Protein AF-A0A7X3CQL3-F1 (afdb_monomer)

Secondary structure (DSSP, 8-state):
-EEEEETTTSHHHHHHHHHHHHTT-EEEEEES-GGGGTT---TTEEEEE--TT-HHHHHHHHTT-SEEEE----SS---SSHHHHHT----

Sequence (91 aa):
MKITVFGSTGPLGMELIKQALEAGHAVVAFARSIEKLSHLTHERLDIIKGDLSNRTEIERAVTGVDAVISLLGPKGKIMNTELSDGVNIKS

Mean predicted aligned error: 6.9 Å

Nearest PDB structures (foldseek):
  7er7-assembly1_A  TM=8.507E-01  e=3.155E-05  Homo sapiens
  6opl-assembly1_A  TM=8.597E-01  e=8.060E-05  Homo sapiens
  3qvo-assembly1_A  TM=9.028E-01  e=1.437E-03  Shigella flexneri 2a str. 2457T
  3tl3-assembly1_A-2  TM=7.336E-01  e=4.802E-03  Mycobacterium ulcerans Agy99
  3wj7-assembly1_C  TM=8.141E-01  e=1.500E-02  Gluconobacter oxydans 621H

Radius of gyration: 14.54 Å; Cα contacts (8 Å, |Δi|>4): 132; chains: 1; bounding box: 25×38×43 Å

Solvent-accessible surface area (backbone atoms only — not comparable to full-atom values): 5446 Å² total; per-residue (Å²): 96,34,35,22,29,38,37,28,78,39,76,67,29,47,52,49,51,53,51,40,47,75,75,67,24,31,36,33,37,38,26,76,65,51,76,75,47,69,86,66,82,54,101,46,55,46,79,42,74,42,50,90,89,38,64,70,50,48,49,64,56,55,61,92,43,78,44,77,47,78,58,74,68,80,93,65,88,64,74,96,40,76,72,44,58,70,73,60,70,80,127

Structure (mmCIF, N/CA/C/O backbone):
data_AF-A0A7X3CQL3-F1
#
_entry.id   AF-A0A7X3CQL3-F1
#
loop_
_atom_site.group_PDB
_atom_site.id
_atom_site.type_symbol
_atom_site.label_atom_id
_atom_site.label_alt_id
_atom_site.label_comp_id
_atom_site.label_asym_id
_atom_site.label_entity_id
_atom_site.label_seq_id
_atom_site.pdbx_PDB_ins_code
_atom_site.Cartn_x
_atom_site.Cartn_y
_atom_site.Cartn_z
_atom_site.occupancy
_atom_site.B_iso_or_equiv
_atom_site.auth_seq_id
_atom_site.auth_comp_id
_atom_site.auth_asym_id
_atom_site.auth_atom_id
_atom_site.pdbx_PDB_model_num
ATOM 1 N N . MET A 1 1 ? -12.981 3.166 6.235 1.00 95.62 1 MET A N 1
ATOM 2 C CA . MET A 1 1 ? -12.687 2.086 5.274 1.00 95.62 1 MET A CA 1
ATOM 3 C C . MET A 1 1 ? -11.239 1.660 5.432 1.00 95.62 1 MET A C 1
ATOM 5 O O . MET A 1 1 ? -10.439 2.491 5.855 1.00 95.62 1 MET A O 1
ATOM 9 N N . LYS A 1 2 ? -10.910 0.408 5.112 1.00 97.88 2 LYS A N 1
ATOM 10 C CA . LYS A 1 2 ? -9.545 -0.108 4.984 1.00 97.88 2 LYS A CA 1
ATOM 11 C C . LYS A 1 2 ? -9.179 -0.190 3.502 1.00 97.88 2 LYS A C 1
ATOM 13 O O . LYS A 1 2 ? -9.905 -0.810 2.733 1.00 97.88 2 LYS A O 1
ATOM 18 N N . ILE A 1 3 ? -8.092 0.461 3.098 1.00 98.38 3 ILE A N 1
ATOM 19 C CA . ILE A 1 3 ? -7.735 0.670 1.688 1.00 98.38 3 ILE A CA 1
ATOM 20 C C . ILE A 1 3 ? -6.319 0.168 1.433 1.00 98.38 3 ILE A C 1
ATOM 22 O O . ILE A 1 3 ? -5.388 0.598 2.108 1.00 98.38 3 ILE A O 1
ATOM 26 N N . THR A 1 4 ? -6.131 -0.672 0.420 1.00 98.31 4 THR A N 1
ATOM 27 C CA . THR A 1 4 ? -4.791 -1.077 -0.032 1.00 98.31 4 THR A CA 1
ATOM 28 C C . THR A 1 4 ? -4.303 -0.178 -1.150 1.00 98.31 4 THR A C 1
ATOM 30 O O . THR A 1 4 ? -5.026 0.059 -2.115 1.00 98.31 4 THR A O 1
ATOM 33 N N . VAL A 1 5 ? -3.060 0.292 -1.050 1.00 97.56 5 VAL A N 1
ATOM 34 C CA . VAL A 1 5 ? -2.440 1.190 -2.030 1.00 97.56 5 VAL A CA 1
ATOM 35 C C . VAL A 1 5 ? -1.207 0.530 -2.639 1.00 97.56 5 VAL A C 1
ATOM 37 O O . VAL A 1 5 ? -0.179 0.356 -1.976 1.00 97.56 5 VAL A O 1
ATOM 40 N N . PHE A 1 6 ? -1.288 0.216 -3.932 1.00 95.88 6 PHE A N 1
ATOM 41 C CA . PHE A 1 6 ? -0.137 -0.154 -4.754 1.00 95.88 6 PHE A CA 1
ATOM 42 C C . PHE A 1 6 ? 0.459 1.088 -5.418 1.00 95.88 6 PHE A C 1
ATOM 44 O O . PHE A 1 6 ? -0.257 2.017 -5.778 1.00 95.88 6 PHE A O 1
ATOM 51 N N . GLY A 1 7 ? 1.782 1.121 -5.595 1.00 92.56 7 GLY A N 1
ATOM 52 C CA . GLY A 1 7 ? 2.462 2.351 -6.029 1.00 92.56 7 GLY A CA 1
ATOM 53 C C . GLY A 1 7 ? 2.570 3.403 -4.915 1.00 92.56 7 GLY A C 1
ATOM 54 O O . GLY A 1 7 ? 2.842 4.569 -5.185 1.00 92.56 7 GLY A O 1
ATOM 55 N N . SER A 1 8 ? 2.413 2.973 -3.660 1.00 92.56 8 SER A N 1
ATOM 56 C CA . SER A 1 8 ? 2.449 3.788 -2.436 1.00 92.56 8 SER A CA 1
ATOM 57 C C . SER A 1 8 ? 3.705 4.653 -2.279 1.00 92.56 8 SER A C 1
ATOM 59 O O . SER A 1 8 ? 3.638 5.730 -1.703 1.00 92.56 8 SER A O 1
ATOM 61 N N . THR A 1 9 ? 4.851 4.232 -2.824 1.00 93.56 9 THR A N 1
ATOM 62 C CA . THR A 1 9 ? 6.121 4.980 -2.736 1.00 93.56 9 THR A CA 1
ATOM 63 C C . THR A 1 9 ? 6.265 6.118 -3.752 1.00 93.56 9 THR A C 1
ATOM 65 O O . THR A 1 9 ? 7.315 6.755 -3.793 1.00 93.56 9 THR A O 1
ATOM 68 N N . GLY A 1 10 ? 5.309 6.288 -4.668 1.00 91.06 10 GLY A N 1
ATOM 69 C CA . GLY A 1 10 ? 5.316 7.390 -5.635 1.00 91.06 10 GLY A CA 1
ATOM 70 C C . GLY A 1 10 ? 4.766 8.688 -5.029 1.00 91.06 10 GLY A C 1
ATOM 71 O O . GLY A 1 10 ? 4.092 8.623 -4.004 1.00 91.06 10 GLY A O 1
ATOM 72 N N . PRO A 1 11 ? 4.972 9.852 -5.675 1.00 90.44 11 PRO A N 1
ATOM 73 C CA . PRO A 1 11 ? 4.464 11.135 -5.176 1.00 90.44 11 PRO A CA 1
ATOM 74 C C . PRO A 1 11 ? 2.947 11.130 -4.946 1.00 90.44 11 PRO A C 1
ATOM 76 O O . PRO A 1 11 ? 2.479 11.517 -3.881 1.00 90.44 11 PRO A O 1
ATOM 79 N N . LEU A 1 12 ? 2.185 10.601 -5.913 1.00 92.56 12 LEU A N 1
ATOM 80 C CA . LEU A 1 12 ? 0.732 10.454 -5.786 1.00 92.56 12 LEU A CA 1
ATOM 81 C C . LEU A 1 12 ? 0.342 9.457 -4.691 1.00 92.56 12 LEU A C 1
ATOM 83 O O . LEU A 1 12 ? -0.622 9.686 -3.975 1.00 92.56 12 LEU A O 1
ATOM 87 N N . GLY A 1 13 ? 1.090 8.359 -4.552 1.00 94.31 13 GLY A N 1
ATOM 88 C CA . GLY A 1 13 ? 0.824 7.347 -3.531 1.00 94.31 13 GLY A CA 1
ATOM 89 C C . GLY A 1 13 ? 1.001 7.887 -2.118 1.00 94.31 13 GLY A C 1
ATOM 90 O O . GLY A 1 13 ? 0.141 7.660 -1.276 1.00 94.31 13 GLY A O 1
ATOM 91 N N . MET A 1 14 ? 2.070 8.645 -1.875 1.00 94.75 14 MET A N 1
ATOM 92 C CA . MET A 1 14 ? 2.332 9.267 -0.576 1.00 94.75 14 MET A CA 1
ATOM 93 C C . MET A 1 14 ? 1.249 10.284 -0.206 1.00 94.75 14 MET A C 1
ATOM 95 O O . MET A 1 14 ? 0.751 10.262 0.918 1.00 94.75 14 MET A O 1
ATOM 99 N N . GLU A 1 15 ? 0.842 11.127 -1.157 1.00 95.75 15 GLU A N 1
ATOM 100 C CA . GLU A 1 15 ? -0.210 12.121 -0.925 1.00 95.75 15 GLU A CA 1
ATOM 101 C C . GLU A 1 15 ? -1.579 11.462 -0.696 1.00 95.75 15 GLU A C 1
ATOM 103 O O . GLU A 1 15 ? -2.292 11.820 0.239 1.00 95.75 15 GLU A O 1
ATOM 108 N N . LEU A 1 16 ? -1.914 10.429 -1.476 1.00 96.75 16 LEU A N 1
ATOM 109 C CA . LEU A 1 16 ? -3.128 9.637 -1.275 1.00 96.75 16 LEU A CA 1
ATOM 110 C C . LEU A 1 16 ? -3.156 8.995 0.120 1.00 96.75 16 LEU A C 1
ATOM 112 O O . LEU A 1 16 ? -4.184 9.041 0.789 1.00 96.75 16 LEU A O 1
ATOM 116 N N . ILE A 1 17 ? -2.041 8.406 0.570 1.00 97.06 17 ILE A N 1
ATOM 117 C CA . ILE A 1 17 ? -1.939 7.810 1.910 1.00 97.06 17 ILE A CA 1
ATOM 118 C C . ILE A 1 17 ? -2.227 8.867 2.975 1.00 97.06 17 ILE A C 1
ATOM 120 O O . ILE A 1 17 ? -3.047 8.626 3.857 1.00 97.06 17 ILE A O 1
ATOM 124 N N . LYS A 1 18 ? -1.595 10.040 2.877 1.00 96.38 18 LYS A N 1
ATOM 125 C CA . LYS A 1 18 ? -1.803 11.140 3.821 1.00 96.38 18 LYS A CA 1
ATOM 126 C C . LYS A 1 18 ? -3.274 11.564 3.877 1.00 96.38 18 LYS A C 1
ATOM 128 O O . LYS A 1 18 ? -3.858 11.556 4.957 1.00 96.38 18 LYS A O 1
ATOM 133 N N . GLN A 1 19 ? -3.888 11.854 2.730 1.00 97.38 19 GLN A N 1
ATOM 134 C CA . GLN A 1 19 ? -5.287 12.293 2.670 1.00 97.38 19 GLN A CA 1
ATOM 135 C C . GLN A 1 19 ? -6.260 11.216 3.163 1.00 97.38 19 GLN A C 1
ATOM 137 O O . GLN A 1 19 ? -7.215 11.520 3.874 1.00 97.38 19 GLN A O 1
ATOM 142 N N . ALA A 1 20 ? -6.015 9.945 2.834 1.00 97.69 20 ALA A N 1
ATOM 143 C CA . ALA A 1 20 ? -6.846 8.843 3.309 1.00 97.69 20 ALA A CA 1
ATOM 144 C C . ALA A 1 20 ? -6.782 8.701 4.839 1.00 97.69 20 ALA A C 1
ATOM 146 O O . ALA A 1 20 ? -7.812 8.489 5.481 1.00 97.69 20 ALA A O 1
ATOM 147 N N . LEU A 1 21 ? -5.594 8.855 5.432 1.00 97.75 21 LEU A N 1
ATOM 148 C CA . LEU A 1 21 ? -5.417 8.834 6.885 1.00 97.75 21 LEU A CA 1
ATOM 149 C C . LEU A 1 21 ? -6.095 10.037 7.561 1.00 97.75 21 LEU A C 1
ATOM 151 O O . LEU A 1 21 ? -6.794 9.853 8.559 1.00 97.75 21 LEU A O 1
ATOM 155 N N . GLU A 1 22 ? -5.956 11.241 6.993 1.00 97.25 22 GLU A N 1
ATOM 156 C CA . GLU A 1 22 ? -6.635 12.464 7.458 1.00 97.25 22 GLU A CA 1
ATOM 157 C C . GLU A 1 22 ? -8.166 12.333 7.392 1.00 97.25 22 GLU A C 1
ATOM 159 O O . GLU A 1 22 ? -8.865 12.736 8.321 1.00 97.25 22 GLU A O 1
ATOM 164 N N . ALA A 1 23 ? -8.693 11.678 6.354 1.00 97.50 23 ALA A N 1
ATOM 165 C CA . ALA A 1 23 ? -10.115 11.352 6.210 1.00 97.50 23 ALA A CA 1
ATOM 166 C C . ALA A 1 23 ? -10.595 10.225 7.149 1.00 97.50 23 ALA A C 1
ATOM 168 O O . ALA A 1 23 ? -11.765 9.836 7.141 1.00 97.50 23 ALA A O 1
ATOM 169 N N . GLY A 1 24 ? -9.701 9.671 7.969 1.00 97.69 24 GLY A N 1
ATOM 170 C CA . GLY A 1 24 ? -10.024 8.665 8.967 1.00 97.69 24 GLY A CA 1
ATOM 171 C C . GLY A 1 24 ? -10.053 7.224 8.456 1.00 97.69 24 GLY A C 1
ATOM 172 O O . GLY A 1 24 ? -10.584 6.338 9.133 1.00 97.69 24 GLY A O 1
ATOM 173 N N . HIS A 1 25 ? -9.511 6.964 7.269 1.00 98.31 25 HIS A N 1
ATOM 174 C CA . HIS A 1 25 ? -9.400 5.620 6.715 1.00 98.31 25 HIS A CA 1
ATOM 175 C C . HIS A 1 25 ? -8.165 4.887 7.253 1.00 98.31 25 HIS A C 1
ATOM 177 O O . HIS A 1 25 ? -7.174 5.498 7.646 1.00 98.31 25 HIS A O 1
ATOM 183 N N . ALA A 1 26 ? -8.236 3.557 7.271 1.00 98.38 26 ALA A N 1
ATOM 184 C CA . ALA A 1 26 ? -7.080 2.697 7.465 1.00 98.38 26 ALA A CA 1
ATOM 185 C C . ALA A 1 26 ? -6.439 2.398 6.112 1.00 98.38 26 ALA A C 1
ATOM 187 O O . ALA A 1 26 ? -7.140 2.163 5.127 1.00 98.38 26 ALA A O 1
ATOM 188 N N . VAL A 1 27 ? -5.114 2.404 6.059 1.00 98.38 27 VAL A N 1
ATOM 189 C CA . VAL A 1 27 ? -4.361 2.283 4.816 1.00 98.38 27 VAL A CA 1
ATOM 190 C C . VAL A 1 27 ? -3.341 1.163 4.932 1.00 98.38 27 VAL A C 1
ATOM 192 O O . VAL A 1 27 ? -2.554 1.127 5.869 1.00 98.38 27 VAL A O 1
ATOM 195 N N . VAL A 1 28 ? -3.335 0.271 3.947 1.00 98.19 28 VAL A N 1
ATOM 196 C CA . VAL A 1 28 ? -2.305 -0.742 3.733 1.00 98.19 28 VAL A CA 1
ATOM 197 C C . VAL A 1 28 ? -1.424 -0.276 2.576 1.00 98.19 28 VAL A C 1
ATOM 199 O O . VAL A 1 28 ? -1.793 -0.387 1.406 1.00 98.19 28 VAL A O 1
ATOM 202 N N . ALA A 1 29 ? -0.253 0.270 2.882 1.00 97.31 29 ALA A N 1
ATOM 203 C CA . ALA A 1 29 ? 0.724 0.677 1.883 1.00 97.31 29 ALA A CA 1
ATOM 204 C C . ALA A 1 29 ? 1.591 -0.526 1.485 1.00 97.31 29 ALA A C 1
ATOM 206 O O . ALA A 1 29 ? 2.460 -0.960 2.242 1.00 97.31 29 ALA A O 1
ATOM 207 N N . PHE A 1 30 ? 1.370 -1.063 0.283 1.00 96.81 30 PHE A N 1
ATOM 208 C CA . PHE A 1 30 ? 2.150 -2.186 -0.239 1.00 96.81 30 PHE A CA 1
ATOM 209 C C . PHE A 1 30 ? 3.282 -1.688 -1.138 1.00 96.81 30 PHE A C 1
ATOM 211 O O . PHE A 1 30 ? 3.035 -0.993 -2.133 1.00 96.81 30 PHE A O 1
ATOM 218 N N . ALA A 1 31 ? 4.527 -2.036 -0.809 1.00 94.12 31 ALA A N 1
ATOM 219 C CA . ALA A 1 31 ? 5.697 -1.575 -1.550 1.00 94.12 31 ALA A CA 1
ATOM 220 C C . ALA A 1 31 ? 6.856 -2.577 -1.552 1.00 94.12 31 ALA A C 1
ATOM 222 O O . ALA A 1 31 ? 7.123 -3.255 -0.564 1.00 94.12 31 ALA A O 1
ATOM 223 N N . ARG A 1 32 ? 7.638 -2.567 -2.640 1.00 91.19 32 ARG A N 1
ATOM 224 C CA . ARG A 1 32 ? 8.920 -3.294 -2.713 1.00 91.19 32 ARG A CA 1
ATOM 225 C C . ARG A 1 32 ? 10.008 -2.647 -1.851 1.00 91.19 32 ARG A C 1
ATOM 227 O O . ARG A 1 32 ? 10.763 -3.343 -1.180 1.00 91.19 32 ARG A O 1
ATOM 234 N N . SER A 1 33 ? 10.075 -1.315 -1.874 1.00 91.94 33 SER A N 1
ATOM 235 C CA . SER A 1 33 ? 11.056 -0.505 -1.136 1.00 91.94 33 SER A CA 1
ATOM 236 C C . SER A 1 33 ? 10.348 0.323 -0.067 1.00 91.94 33 SER A C 1
ATOM 238 O O . SER A 1 33 ? 10.086 1.513 -0.261 1.00 91.94 33 SER A O 1
ATOM 240 N N . ILE A 1 34 ? 9.978 -0.333 1.035 1.00 93.12 34 ILE A N 1
ATOM 241 C CA . ILE A 1 34 ? 9.235 0.279 2.149 1.00 93.12 34 ILE A CA 1
ATOM 242 C C . ILE A 1 34 ? 10.021 1.386 2.856 1.00 93.12 34 ILE A C 1
ATOM 244 O O . ILE A 1 34 ? 9.431 2.238 3.509 1.00 93.12 34 ILE A O 1
ATOM 248 N N . GLU A 1 35 ? 11.342 1.424 2.686 1.00 93.44 35 GLU A N 1
ATOM 249 C CA . GLU A 1 35 ? 12.229 2.399 3.321 1.00 93.44 35 GLU A CA 1
ATOM 250 C C . GLU A 1 35 ? 11.866 3.832 2.897 1.00 93.44 35 GLU A C 1
ATOM 252 O O . GLU A 1 35 ? 12.034 4.780 3.662 1.00 93.44 35 GLU A O 1
ATOM 257 N N . LYS A 1 36 ? 11.272 3.988 1.705 1.00 90.38 36 LYS A N 1
ATOM 258 C CA . LYS A 1 36 ? 10.765 5.267 1.188 1.00 90.38 36 LYS A CA 1
ATOM 259 C C . LYS A 1 36 ? 9.557 5.806 1.955 1.00 90.38 36 LYS A C 1
ATOM 261 O O . LYS A 1 36 ? 9.269 6.991 1.848 1.00 90.38 36 LYS A O 1
ATOM 266 N N . LEU A 1 37 ? 8.865 4.954 2.707 1.00 91.44 37 LEU A N 1
ATOM 267 C CA . LEU A 1 37 ? 7.692 5.297 3.514 1.00 91.44 37 LEU A CA 1
ATOM 268 C C . LEU A 1 37 ? 8.038 5.469 4.999 1.00 91.44 37 LEU A C 1
ATOM 270 O O . LEU A 1 37 ? 7.148 5.739 5.789 1.00 91.44 37 LEU A O 1
ATOM 274 N N . SER A 1 38 ? 9.311 5.338 5.386 1.00 88.12 38 SER A N 1
ATOM 275 C CA . SER A 1 38 ? 9.755 5.377 6.792 1.00 88.12 38 SER A CA 1
ATOM 276 C C . SER A 1 38 ? 9.413 6.670 7.542 1.00 88.12 38 SER A C 1
ATOM 278 O O . SER A 1 38 ? 9.330 6.664 8.765 1.00 88.12 38 SER A O 1
ATOM 280 N N . HIS A 1 39 ? 9.205 7.769 6.819 1.00 90.38 39 HIS A N 1
ATOM 281 C CA . HIS A 1 39 ? 8.796 9.056 7.380 1.00 90.38 39 HIS A CA 1
ATOM 282 C C . HIS A 1 39 ? 7.28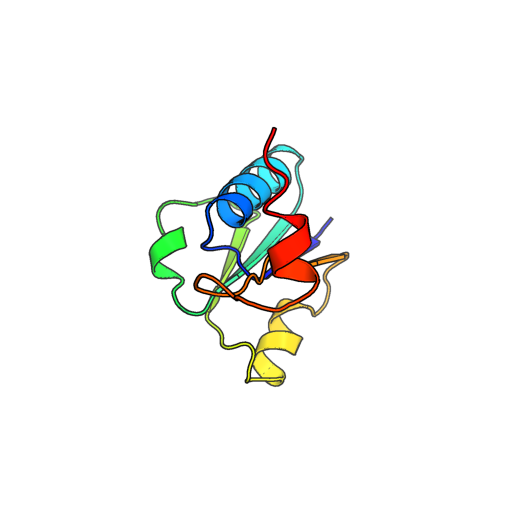7 9.147 7.662 1.00 90.38 39 HIS A C 1
ATOM 284 O O . HIS A 1 39 ? 6.852 10.095 8.310 1.00 90.38 39 HIS A O 1
ATOM 290 N N . LEU A 1 40 ? 6.485 8.198 7.168 1.00 90.94 40 LEU A N 1
ATOM 291 C CA . LEU A 1 40 ? 5.049 8.135 7.414 1.00 90.94 40 LEU A CA 1
ATOM 292 C C . LEU A 1 40 ? 4.784 7.252 8.631 1.00 90.94 40 LEU A C 1
ATOM 294 O O . LEU A 1 40 ? 5.093 6.061 8.630 1.00 90.94 40 LEU A O 1
ATOM 298 N N . THR A 1 41 ? 4.169 7.829 9.656 1.00 92.12 41 THR A N 1
ATOM 299 C CA . THR A 1 41 ? 3.758 7.111 10.862 1.00 92.12 41 THR A CA 1
ATOM 300 C C . THR A 1 41 ? 2.326 7.489 11.218 1.00 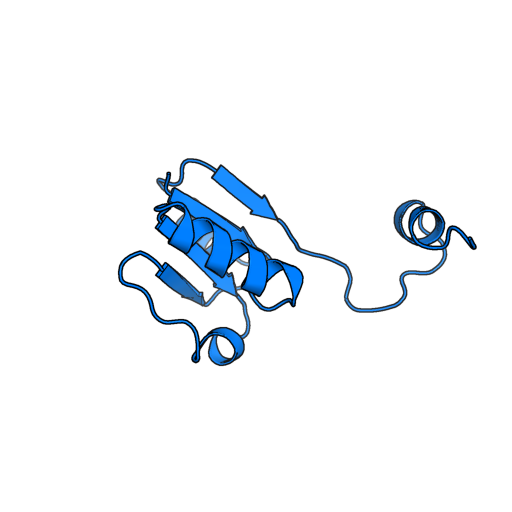92.12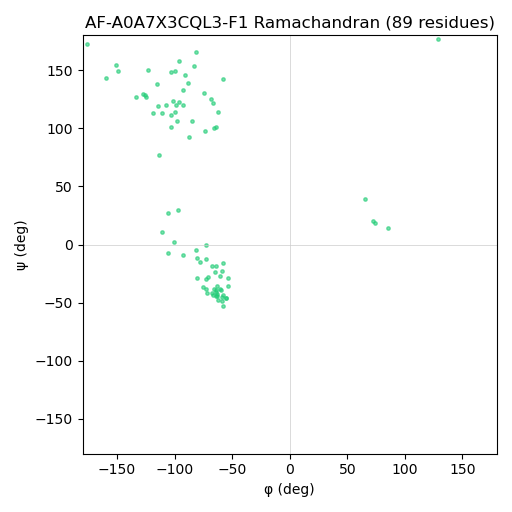 41 THR A C 1
ATOM 302 O O . THR A 1 41 ? 1.976 8.663 11.306 1.00 92.12 41 THR A O 1
ATOM 305 N N . HIS A 1 42 ? 1.467 6.483 11.385 1.00 96.19 42 HIS A N 1
ATOM 306 C CA . HIS A 1 42 ? 0.087 6.664 11.828 1.00 96.19 42 HIS A CA 1
ATOM 307 C C . HIS A 1 42 ? -0.445 5.341 12.390 1.00 96.19 42 HIS A C 1
ATOM 309 O O . HIS A 1 42 ? -0.193 4.287 11.821 1.00 96.19 42 HIS A O 1
ATOM 315 N N . GLU A 1 43 ? -1.264 5.389 13.441 1.00 96.75 43 GLU A N 1
ATOM 316 C CA . GLU A 1 43 ? -1.944 4.212 14.028 1.00 96.75 43 GLU A CA 1
ATOM 317 C C . GLU A 1 43 ? -2.845 3.420 13.056 1.00 96.75 43 GLU A C 1
ATOM 319 O O . GLU A 1 43 ? -3.230 2.291 13.338 1.00 96.75 43 GLU A O 1
ATOM 324 N N . ARG A 1 44 ? -3.198 4.012 11.911 1.00 97.69 44 ARG A N 1
ATOM 325 C CA . ARG A 1 44 ? -4.089 3.448 10.893 1.00 97.69 44 ARG A CA 1
ATOM 326 C C . ARG A 1 44 ? -3.334 3.104 9.606 1.00 97.69 44 ARG A C 1
ATOM 328 O O . ARG A 1 44 ? -3.969 2.835 8.590 1.00 97.69 44 ARG A O 1
ATOM 335 N N . LEU A 1 45 ? -2.000 3.142 9.633 1.00 97.56 45 LEU A N 1
ATOM 336 C CA . LEU A 1 45 ? -1.137 2.850 8.494 1.00 97.56 45 LEU A CA 1
ATOM 337 C C . LEU A 1 45 ? -0.378 1.537 8.717 1.00 97.56 45 LEU A C 1
ATOM 339 O O . LEU A 1 45 ? 0.526 1.471 9.544 1.00 97.56 45 LEU A O 1
ATOM 343 N N . ASP A 1 46 ? -0.690 0.534 7.903 1.00 96.75 46 ASP A N 1
ATOM 344 C CA . ASP A 1 46 ? 0.067 -0.710 7.793 1.00 96.75 46 ASP A CA 1
ATOM 345 C C . ASP A 1 46 ? 0.989 -0.637 6.571 1.00 96.75 46 ASP A C 1
ATOM 347 O O . ASP A 1 46 ? 0.528 -0.514 5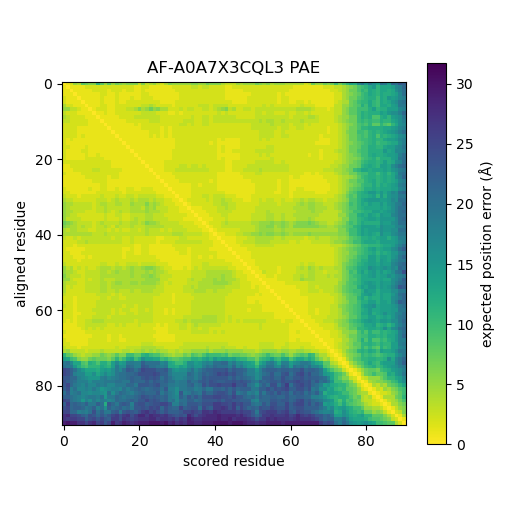.436 1.00 96.75 46 ASP A O 1
ATOM 351 N N . ILE A 1 47 ? 2.302 -0.746 6.772 1.00 96.38 47 ILE A N 1
ATOM 352 C CA . ILE A 1 47 ? 3.273 -0.812 5.671 1.00 96.38 47 ILE A CA 1
ATOM 353 C C . ILE A 1 47 ? 3.664 -2.273 5.452 1.00 96.38 47 ILE A C 1
ATOM 355 O O . ILE A 1 47 ? 4.311 -2.891 6.296 1.00 96.38 47 ILE A O 1
ATOM 359 N N . ILE A 1 48 ? 3.303 -2.824 4.293 1.00 95.06 48 ILE A N 1
ATOM 360 C CA . ILE A 1 48 ? 3.615 -4.207 3.923 1.00 95.06 48 ILE A CA 1
ATOM 361 C C . ILE A 1 48 ? 4.702 -4.207 2.854 1.00 95.06 48 ILE A C 1
ATOM 363 O O . ILE A 1 48 ? 4.518 -3.695 1.746 1.00 95.06 48 ILE A O 1
ATOM 367 N N . LYS A 1 49 ? 5.832 -4.850 3.169 1.00 95.38 49 LYS A N 1
ATOM 368 C CA . LYS A 1 49 ? 6.840 -5.182 2.162 1.00 95.38 49 LYS A CA 1
ATOM 369 C C . LYS A 1 49 ? 6.354 -6.351 1.313 1.00 95.38 49 LYS A C 1
ATOM 371 O O . LYS A 1 49 ? 5.948 -7.380 1.860 1.00 95.38 49 LYS A O 1
ATOM 376 N N . GLY A 1 50 ? 6.431 -6.195 -0.003 1.00 93.44 50 GLY A N 1
ATOM 377 C CA . GLY A 1 50 ? 6.168 -7.285 -0.931 1.00 93.44 50 GLY A CA 1
ATOM 378 C C . GLY A 1 50 ? 6.390 -6.930 -2.397 1.00 93.44 50 GLY A C 1
ATOM 379 O O . GLY A 1 50 ? 6.637 -5.775 -2.760 1.00 93.44 50 GLY A O 1
ATOM 380 N N . ASP A 1 51 ? 6.311 -7.954 -3.233 1.00 90.81 51 ASP A N 1
ATOM 381 C CA . ASP A 1 51 ? 6.469 -7.938 -4.677 1.00 90.81 51 ASP A CA 1
ATOM 382 C C . ASP A 1 51 ? 5.154 -8.327 -5.369 1.00 90.81 51 ASP A C 1
ATOM 384 O O . ASP A 1 51 ? 4.460 -9.259 -4.974 1.00 90.81 51 ASP A O 1
ATOM 388 N N . LEU A 1 52 ? 4.813 -7.613 -6.443 1.00 88.19 52 LEU A N 1
ATOM 389 C CA . LEU A 1 52 ? 3.593 -7.845 -7.224 1.00 88.19 52 LEU A CA 1
ATOM 390 C C . LEU A 1 52 ? 3.651 -9.119 -8.078 1.00 88.19 52 LEU A C 1
ATOM 392 O O . LEU A 1 52 ? 2.637 -9.550 -8.614 1.00 88.19 52 LEU A O 1
ATOM 396 N N . SER A 1 53 ? 4.829 -9.719 -8.235 1.00 90.25 53 SER A N 1
ATOM 397 C CA . SER A 1 53 ? 4.974 -11.048 -8.832 1.00 90.25 53 SER A CA 1
ATOM 398 C C . SER A 1 53 ? 4.617 -12.173 -7.854 1.00 90.25 53 SER A C 1
ATOM 400 O O . SER A 1 53 ? 4.386 -13.303 -8.283 1.00 90.25 53 SER A O 1
ATOM 402 N N . ASN A 1 54 ? 4.522 -11.877 -6.551 1.00 93.81 54 ASN A N 1
ATOM 403 C CA . ASN A 1 54 ? 4.183 -12.848 -5.523 1.00 93.81 54 ASN A CA 1
ATOM 404 C C . ASN A 1 54 ? 2.692 -12.767 -5.158 1.00 93.81 54 ASN A C 1
ATOM 406 O O . ASN A 1 54 ? 2.237 -11.868 -4.447 1.00 93.81 54 ASN A O 1
ATOM 410 N N . ARG A 1 55 ? 1.926 -13.762 -5.616 1.00 93.88 55 ARG A N 1
ATOM 411 C CA . ARG A 1 55 ? 0.482 -13.862 -5.364 1.00 93.88 55 ARG A CA 1
ATOM 412 C C . ARG A 1 55 ? 0.138 -13.887 -3.873 1.00 93.88 55 ARG A C 1
ATOM 414 O O . ARG A 1 55 ? -0.773 -13.176 -3.469 1.00 93.88 55 ARG A O 1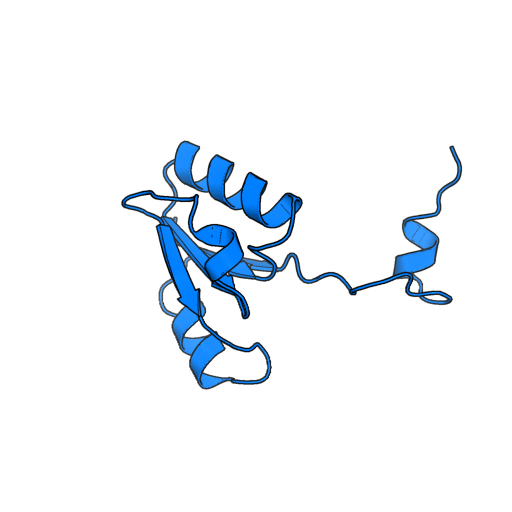
ATOM 421 N N . THR A 1 56 ? 0.867 -14.646 -3.058 1.00 94.94 56 THR A N 1
ATOM 422 C CA . THR A 1 56 ? 0.596 -14.763 -1.614 1.00 94.94 56 THR A CA 1
ATOM 423 C C . THR A 1 56 ? 0.771 -13.424 -0.897 1.00 94.94 56 THR A C 1
ATOM 425 O O . THR A 1 56 ? 0.032 -13.090 0.029 1.00 94.94 56 THR A O 1
ATOM 428 N N . GLU A 1 57 ? 1.734 -12.613 -1.334 1.00 94.00 57 GLU A N 1
ATOM 429 C CA . GLU A 1 57 ? 1.963 -11.286 -0.760 1.00 94.00 57 GLU A CA 1
ATOM 430 C C . GLU A 1 57 ? 0.877 -10.289 -1.163 1.00 94.00 57 GLU A C 1
ATOM 432 O O . GLU A 1 57 ? 0.443 -9.495 -0.325 1.00 94.00 57 GLU A O 1
ATOM 437 N N . ILE A 1 58 ? 0.401 -10.367 -2.410 1.00 94.50 58 ILE A N 1
ATOM 438 C CA . ILE A 1 58 ? -0.759 -9.596 -2.868 1.00 94.50 58 ILE A CA 1
ATOM 439 C C . ILE A 1 58 ? -2.004 -9.993 -2.076 1.00 94.50 58 ILE A C 1
ATOM 441 O O . ILE A 1 58 ? -2.696 -9.114 -1.571 1.00 94.50 58 ILE A O 1
ATOM 445 N N . GLU A 1 59 ? -2.271 -11.293 -1.923 1.00 95.75 59 GLU A N 1
ATOM 446 C CA . GLU A 1 59 ? -3.414 -11.811 -1.160 1.00 95.75 59 GLU A CA 1
ATOM 447 C C . GLU A 1 59 ? -3.414 -11.260 0.267 1.00 95.75 59 GLU A C 1
ATOM 449 O O . GLU A 1 59 ? -4.424 -10.722 0.723 1.00 95.75 59 GLU A O 1
ATOM 454 N N . ARG A 1 60 ? -2.262 -11.277 0.946 1.00 94.62 60 ARG A N 1
ATOM 455 C CA . ARG A 1 60 ? -2.114 -10.671 2.277 1.00 94.62 60 ARG A CA 1
ATOM 456 C C . ARG A 1 60 ? -2.423 -9.173 2.275 1.00 94.62 60 ARG A C 1
ATOM 458 O O . ARG A 1 60 ? -3.020 -8.679 3.225 1.00 94.62 60 ARG A O 1
ATOM 465 N N . ALA A 1 61 ? -2.015 -8.453 1.232 1.00 95.31 61 ALA A N 1
ATOM 466 C CA . ALA A 1 61 ? -2.231 -7.015 1.130 1.00 95.31 61 ALA A CA 1
ATOM 467 C C . ALA A 1 61 ? -3.696 -6.638 0.880 1.00 95.31 61 ALA A C 1
ATOM 469 O O . ALA A 1 61 ? -4.093 -5.545 1.266 1.00 95.31 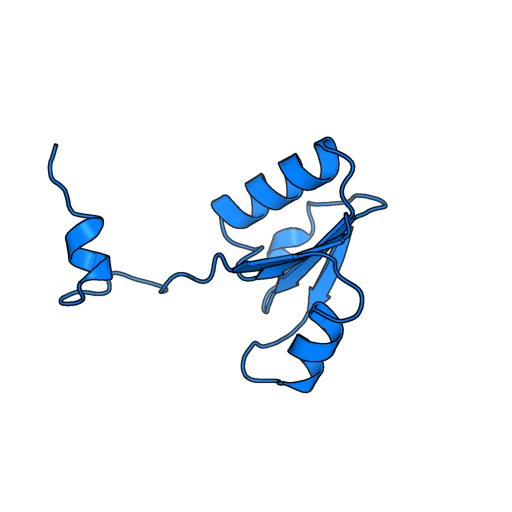61 ALA A O 1
ATOM 470 N N . VAL A 1 62 ? -4.491 -7.501 0.242 1.00 96.50 62 VAL A N 1
ATOM 471 C CA . VAL A 1 62 ? -5.893 -7.211 -0.123 1.00 96.50 62 VAL A CA 1
ATOM 472 C C . VAL A 1 62 ? -6.920 -7.925 0.758 1.00 96.50 62 VAL A C 1
ATOM 474 O O . VAL A 1 62 ? -8.116 -7.675 0.647 1.00 96.50 62 VAL A O 1
ATOM 477 N 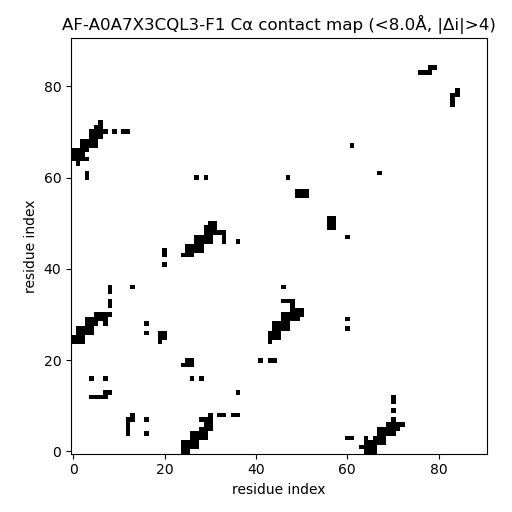N . THR A 1 63 ? -6.493 -8.823 1.643 1.00 96.56 63 THR A N 1
ATOM 478 C CA . THR A 1 63 ? -7.420 -9.550 2.517 1.00 96.56 63 THR A CA 1
ATOM 479 C C . THR A 1 63 ? -8.056 -8.609 3.543 1.00 96.56 63 THR A C 1
ATOM 481 O O . THR A 1 63 ? -7.361 -7.943 4.310 1.00 96.56 63 THR A O 1
ATOM 484 N N . GLY A 1 64 ? -9.393 -8.587 3.586 1.00 95.94 64 GLY A N 1
ATOM 485 C CA . GLY A 1 64 ? -10.165 -7.819 4.571 1.00 95.94 64 GLY A CA 1
ATOM 486 C C . GLY A 1 64 ? -10.144 -6.303 4.360 1.00 95.94 64 GLY A C 1
ATOM 487 O O . GLY A 1 64 ? -10.387 -5.561 5.311 1.00 95.94 64 GLY A O 1
ATOM 488 N N . VAL A 1 65 ? -9.815 -5.839 3.151 1.00 97.69 65 VAL A N 1
ATOM 489 C CA . VAL A 1 65 ? -9.877 -4.416 2.785 1.00 97.69 65 VAL A CA 1
ATOM 490 C C . VAL A 1 65 ? -11.158 -4.117 2.011 1.00 97.69 65 VAL A C 1
ATOM 492 O O . VAL A 1 65 ? -11.666 -4.970 1.288 1.00 97.69 65 VAL A O 1
ATOM 495 N N . ASP A 1 66 ? -11.669 -2.897 2.154 1.00 98.12 66 ASP A N 1
ATOM 496 C CA . ASP A 1 66 ? -12.885 -2.442 1.473 1.00 98.12 66 ASP A CA 1
ATOM 497 C C . ASP A 1 66 ? -12.603 -2.023 0.023 1.00 98.12 66 ASP A C 1
ATOM 499 O O . ASP A 1 66 ? -13.485 -2.077 -0.831 1.00 98.12 66 ASP A O 1
ATOM 503 N N . ALA A 1 67 ? -11.378 -1.562 -0.256 1.00 97.44 67 ALA A N 1
ATOM 504 C CA . ALA A 1 67 ? -10.988 -1.062 -1.568 1.00 97.44 67 ALA A CA 1
ATOM 505 C C . ALA A 1 67 ? -9.494 -1.254 -1.855 1.00 97.44 67 ALA A C 1
ATOM 507 O O . ALA A 1 67 ? -8.655 -1.271 -0.950 1.00 97.44 67 ALA A O 1
ATOM 508 N N . VAL A 1 68 ? -9.161 -1.328 -3.144 1.00 96.94 68 VAL A N 1
ATOM 509 C CA . VAL A 1 68 ? -7.788 -1.392 -3.653 1.00 96.94 68 VAL A CA 1
ATOM 510 C C . VAL A 1 68 ? -7.574 -0.259 -4.650 1.00 96.94 68 VAL A C 1
ATOM 512 O O . VAL A 1 68 ? -8.323 -0.125 -5.614 1.00 96.94 68 VAL A O 1
ATOM 515 N N . ILE A 1 69 ? -6.526 0.534 -4.439 1.00 96.50 69 ILE A N 1
ATOM 516 C CA . ILE A 1 69 ? -6.112 1.625 -5.321 1.00 96.50 69 ILE A CA 1
ATOM 517 C C . ILE A 1 69 ? -4.753 1.269 -5.924 1.00 96.50 69 ILE A C 1
ATOM 519 O O . ILE A 1 69 ? -3.762 1.088 -5.213 1.00 96.50 69 ILE A O 1
ATOM 523 N N . SER A 1 70 ? -4.700 1.169 -7.253 1.00 94.06 70 SER A N 1
ATOM 524 C CA . SER A 1 70 ? -3.464 0.915 -7.992 1.00 94.06 70 SER A CA 1
ATOM 525 C C . SER A 1 70 ? -2.950 2.195 -8.635 1.00 94.06 70 SER A C 1
ATOM 527 O O . SER A 1 70 ? -3.535 2.699 -9.588 1.00 94.06 70 SER A O 1
ATOM 529 N N . LEU A 1 71 ? -1.823 2.697 -8.132 1.00 92.06 71 LEU A N 1
ATOM 530 C CA . LEU A 1 71 ? -1.070 3.812 -8.717 1.00 92.06 71 LEU A CA 1
ATOM 531 C C . LEU A 1 71 ? 0.208 3.313 -9.402 1.00 92.06 71 LEU A C 1
ATOM 533 O O . LEU A 1 71 ? 1.226 4.006 -9.474 1.00 92.06 71 LEU A O 1
ATOM 537 N N . LEU A 1 72 ? 0.186 2.061 -9.860 1.00 86.50 72 LEU A N 1
ATOM 538 C CA . LEU A 1 72 ? 1.299 1.447 -10.563 1.00 86.50 72 LEU A CA 1
ATOM 539 C C . LEU A 1 72 ? 1.383 2.019 -11.973 1.00 86.50 72 LEU A C 1
ATOM 541 O O . LEU A 1 72 ? 0.681 1.591 -12.882 1.00 86.50 72 LEU A O 1
ATOM 545 N N . GLY A 1 73 ? 2.268 2.994 -12.134 1.00 73.88 73 GLY A N 1
ATOM 546 C CA . GLY A 1 73 ? 2.657 3.512 -13.432 1.00 73.88 73 GLY A CA 1
ATOM 547 C C . GLY A 1 73 ? 3.946 2.865 -13.945 1.00 73.88 73 GLY A C 1
ATOM 548 O O . GLY A 1 73 ? 4.769 2.374 -13.160 1.00 73.88 73 GLY A O 1
ATOM 549 N N . PRO A 1 74 ? 4.169 2.893 -15.262 1.00 67.69 74 PRO A N 1
ATOM 550 C CA . PR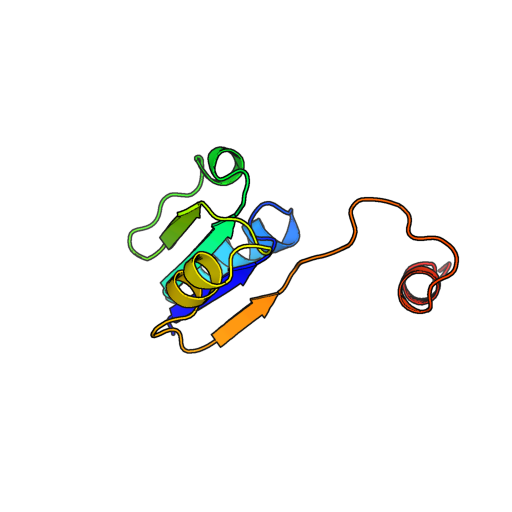O A 1 74 ? 5.456 2.538 -15.842 1.00 67.69 74 PRO A CA 1
ATOM 551 C C . PRO A 1 74 ? 6.586 3.408 -15.295 1.00 67.69 74 PRO A C 1
ATOM 553 O O . PRO A 1 74 ? 6.442 4.613 -15.091 1.00 67.69 74 PRO A O 1
ATOM 556 N N . LYS A 1 75 ? 7.755 2.798 -15.095 1.00 59.69 75 LYS A N 1
ATOM 557 C CA . LYS A 1 75 ? 8.976 3.537 -14.767 1.00 59.69 75 LYS A CA 1
ATOM 558 C C . LYS A 1 75 ? 9.663 3.962 -16.063 1.00 59.69 75 LYS A C 1
ATOM 560 O O . LYS A 1 75 ? 10.458 3.206 -16.606 1.00 59.69 75 LYS A O 1
ATOM 565 N N . G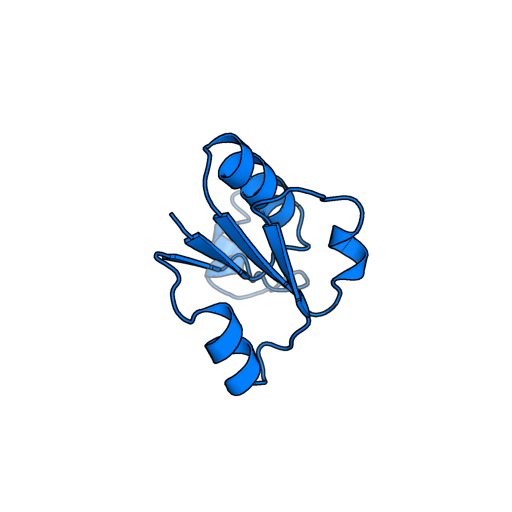LY A 1 76 ? 9.354 5.165 -16.541 1.00 60.22 76 GLY A N 1
ATOM 566 C CA . GLY A 1 76 ? 10.028 5.793 -17.683 1.00 60.22 76 GLY A CA 1
ATOM 567 C C . GLY A 1 76 ? 9.067 6.306 -18.751 1.00 60.22 76 GLY A C 1
ATOM 568 O O . GLY A 1 76 ? 7.855 6.122 -18.648 1.00 60.22 76 GLY A O 1
ATOM 569 N N . LYS A 1 77 ? 9.617 6.946 -19.793 1.00 55.19 77 LYS A N 1
ATOM 570 C CA . LYS A 1 77 ? 8.862 7.218 -21.021 1.00 55.19 77 LYS A CA 1
ATOM 571 C C . LYS A 1 77 ? 8.509 5.874 -21.644 1.00 55.19 77 LYS A C 1
ATOM 573 O O . LYS A 1 77 ? 9.348 5.267 -22.304 1.00 55.19 77 LYS A O 1
ATOM 578 N N . ILE A 1 78 ? 7.274 5.425 -21.453 1.00 57.59 78 ILE A N 1
ATOM 579 C CA . ILE A 1 78 ? 6.694 4.565 -22.470 1.00 57.59 78 ILE A CA 1
ATOM 580 C C . ILE A 1 78 ? 6.528 5.463 -23.697 1.00 57.59 78 ILE A C 1
ATOM 582 O O . ILE A 1 78 ? 5.930 6.530 -23.595 1.00 57.59 78 ILE A O 1
ATOM 586 N N . MET A 1 79 ? 7.146 5.100 -24.812 1.00 57.41 79 MET A N 1
ATOM 587 C CA . MET A 1 79 ? 6.850 5.697 -26.111 1.00 57.41 79 MET A CA 1
ATOM 588 C C . MET A 1 79 ? 5.993 4.703 -26.890 1.00 57.41 79 MET A C 1
ATOM 590 O O . MET A 1 79 ? 6.168 3.496 -26.724 1.00 57.41 79 MET A O 1
ATOM 594 N N . ASN A 1 80 ? 5.109 5.206 -27.750 1.00 62.75 80 ASN A N 1
ATOM 595 C CA . ASN A 1 80 ? 4.281 4.401 -28.654 1.00 62.75 80 ASN A CA 1
ATOM 596 C C . ASN A 1 80 ? 3.256 3.500 -27.940 1.00 62.75 80 ASN A C 1
ATOM 598 O O . ASN A 1 80 ? 3.032 2.361 -28.342 1.00 62.75 80 ASN A O 1
ATOM 602 N N . THR A 1 81 ? 2.633 4.002 -26.874 1.00 64.50 81 THR A N 1
ATOM 603 C CA . THR A 1 81 ? 1.415 3.400 -26.312 1.00 64.50 81 THR A CA 1
ATOM 604 C C . THR A 1 81 ? 0.298 4.426 -26.268 1.00 64.50 81 THR A C 1
ATOM 606 O O . THR A 1 81 ? 0.551 5.606 -26.039 1.00 64.50 81 THR A O 1
ATOM 609 N N . GLU A 1 82 ? -0.945 3.971 -26.389 1.00 67.38 82 GLU A N 1
ATOM 610 C CA . GLU A 1 82 ? -2.123 4.840 -26.258 1.00 67.38 82 GLU A CA 1
ATOM 611 C C . GLU A 1 82 ? -2.095 5.634 -24.939 1.00 67.38 82 GLU A C 1
ATOM 613 O O . GLU A 1 82 ? -2.422 6.820 -24.903 1.00 67.38 82 GLU A O 1
ATOM 618 N N . LEU A 1 83 ? -1.592 5.009 -23.865 1.00 62.22 83 LEU A N 1
ATOM 619 C CA . LEU A 1 83 ? -1.395 5.660 -22.573 1.00 62.22 83 LEU A CA 1
ATOM 620 C C . LEU A 1 83 ? -0.376 6.809 -22.642 1.00 62.22 83 LEU A C 1
ATOM 622 O O . LEU A 1 83 ? -0.619 7.853 -22.050 1.00 62.22 83 LEU A O 1
ATOM 626 N N . SER A 1 84 ? 0.753 6.648 -23.343 1.00 60.38 84 SER A N 1
ATOM 627 C CA . SER A 1 84 ? 1.793 7.685 -23.444 1.00 60.38 84 SER A CA 1
ATOM 628 C C . SER A 1 84 ? 1.401 8.868 -24.325 1.00 60.38 84 SER A C 1
ATOM 630 O O . SER A 1 84 ? 1.855 9.988 -24.080 1.00 60.38 84 SER A O 1
ATOM 632 N N . ASP A 1 85 ? 0.562 8.631 -25.329 1.00 66.38 85 ASP A N 1
ATOM 633 C CA . ASP A 1 85 ? 0.099 9.677 -26.240 1.00 66.38 85 ASP A CA 1
ATOM 634 C C . ASP A 1 85 ? -0.949 10.563 -25.551 1.00 66.38 85 ASP A C 1
ATOM 636 O O . ASP A 1 85 ? -0.908 11.787 -25.681 1.00 66.38 85 ASP A O 1
ATOM 640 N N . GLY A 1 86 ? -1.799 9.970 -24.704 1.00 62.84 86 GLY A N 1
ATOM 641 C CA . GLY A 1 86 ? -2.795 10.692 -23.909 1.00 62.84 86 GLY A CA 1
ATOM 642 C C . GLY A 1 86 ? -2.224 11.653 -22.855 1.00 62.84 86 GLY A C 1
ATOM 643 O O . GLY A 1 86 ? -2.899 12.610 -22.488 1.00 62.84 86 GLY A O 1
ATOM 644 N N . VAL A 1 87 ? -0.985 11.454 -22.379 1.00 63.56 87 VAL A N 1
ATOM 645 C CA . VAL A 1 87 ? -0.331 12.361 -21.401 1.00 63.56 87 VAL A CA 1
ATOM 646 C C . VAL A 1 87 ? 0.519 13.454 -22.065 1.00 63.56 87 VAL A C 1
ATOM 648 O O . VAL A 1 87 ? 0.982 14.365 -21.384 1.00 63.56 87 VAL A O 1
ATOM 651 N N . ASN A 1 88 ? 0.732 13.386 -23.384 1.00 53.97 88 ASN A N 1
ATOM 652 C CA . ASN A 1 88 ? 1.506 14.363 -24.163 1.00 53.97 88 ASN A CA 1
ATOM 653 C C . ASN A 1 88 ? 0.618 15.407 -24.859 1.00 53.97 88 ASN A C 1
ATOM 655 O O . ASN A 1 88 ? 0.990 15.936 -25.911 1.00 53.97 88 ASN A O 1
ATOM 659 N N . ILE A 1 89 ? -0.545 15.733 -24.289 1.00 53.75 89 ILE A N 1
ATOM 660 C CA . ILE A 1 89 ? -1.373 16.831 -24.793 1.00 53.75 89 ILE A CA 1
ATOM 661 C C . ILE A 1 89 ? -0.586 18.129 -24.578 1.00 53.75 89 ILE A C 1
ATOM 663 O O . ILE A 1 89 ? -0.497 18.648 -23.467 1.00 53.75 89 ILE A O 1
ATOM 667 N N . LYS A 1 90 ? 0.044 18.619 -25.649 1.00 51.03 90 LYS A N 1
ATOM 668 C CA . LYS A 1 90 ? 0.624 19.959 -25.695 1.00 51.03 90 LYS A CA 1
ATOM 669 C C . LYS A 1 90 ? -0.522 20.953 -25.512 1.00 51.03 90 LYS A C 1
ATOM 671 O O . LYS A 1 90 ? -1.412 21.001 -26.359 1.00 51.03 90 LYS A O 1
ATOM 676 N N . SER A 1 91 ? -0.496 21.676 -24.395 1.00 50.16 91 SER A N 1
ATOM 677 C CA . SER A 1 91 ? -1.279 22.896 -24.173 1.00 50.16 91 SER A CA 1
ATOM 678 C C . SER A 1 91 ? -0.924 23.965 -25.195 1.00 50.16 91 SER A C 1
ATOM 680 O O . SER A 1 91 ? 0.301 24.114 -25.432 1.00 50.16 91 SER A O 1
#

Foldseek 3Di:
DEEEEAVLLDPVNVVVVVVCVVVVYAYEYEDCCCVSVVVDDDPRYHYQHDDPVDPVSVCVRPPPGPYYHYPDDDDDQPPPDPVNVVVPPDD

InterPro domains:
  IPR016040 NAD(P)-binding domain [PF13460] (7-77)
  IPR036291 NAD(P)-binding domain superfamily [SSF51735] (1-76)
  IPR051606 Polyketide Oxidoreductase-like [PTHR43355] (1-83)

Organism: NCBI:txid44253

pLDDT: mean 87.71, std 14.44, range [50.16, 98.38]